Protein AF-A0A3P5XFM4-F1 (afdb_monomer_lite)

pLDDT: mean 78.13, std 12.98, range [46.56, 90.06]

Organism: NCBI:txid24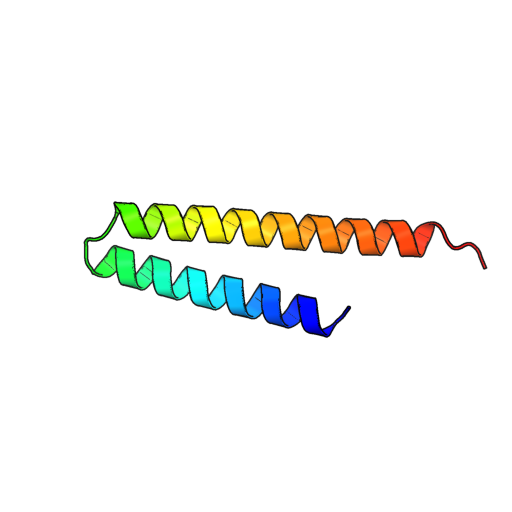83811

Secondary structure (DSSP, 8-state):
-HHHHHHHHHHHHHHHHHHHHHHHTT-HHHHHHHHHHHHHHHHHHHHHHHHHHHHHHS---

Foldseek 3Di:
DVVVLVVLVVLLVVLQVVLVVCVVVVVPVVSVVSVVVSVVSVVVSVVVVVVVVVVVVPDDD

Structure (mmCIF, N/CA/C/O backbone):
data_A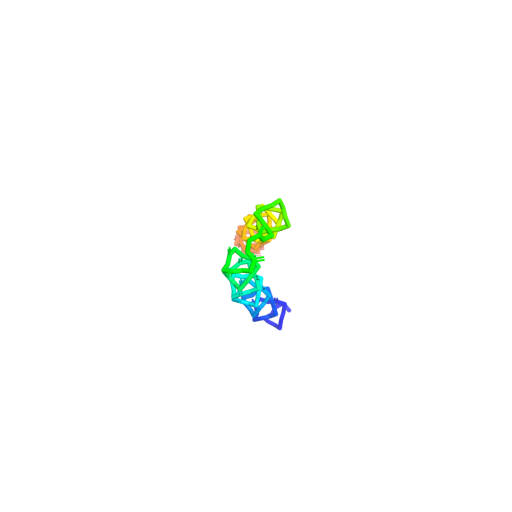F-A0A3P5XFM4-F1
#
_entry.id   AF-A0A3P5XFM4-F1
#
loop_
_atom_site.group_PDB
_atom_site.id
_atom_site.type_symbol
_atom_site.label_atom_id
_atom_site.label_alt_id
_atom_site.label_comp_id
_atom_site.l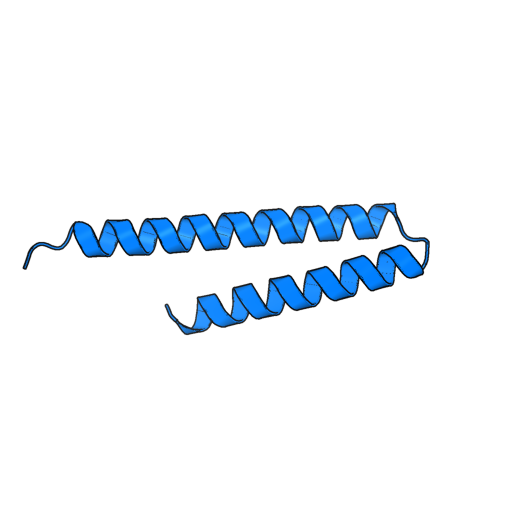abel_asym_id
_atom_site.label_entity_id
_atom_site.label_seq_id
_atom_site.pdbx_PDB_ins_code
_atom_site.Cartn_x
_atom_site.Cartn_y
_atom_site.Cartn_z
_atom_site.occupancy
_atom_site.B_iso_or_equiv
_atom_site.auth_seq_id
_atom_site.auth_comp_id
_atom_site.auth_asym_id
_atom_site.auth_atom_id
_atom_site.pdbx_PDB_model_num
ATOM 1 N N . MET A 1 1 ? -21.854 -4.074 9.466 1.00 48.41 1 MET A N 1
ATOM 2 C CA . MET A 1 1 ? -20.423 -3.774 9.708 1.00 48.41 1 MET A CA 1
ATOM 3 C C . MET A 1 1 ? -19.462 -4.859 9.205 1.00 48.41 1 MET A C 1
ATOM 5 O O . MET A 1 1 ? -18.477 -4.506 8.573 1.00 48.41 1 MET A O 1
ATOM 9 N N . MET A 1 2 ? -19.733 -6.160 9.407 1.00 48.69 2 MET A N 1
ATOM 10 C CA . MET A 1 2 ? -18.830 -7.239 8.951 1.00 48.69 2 MET A CA 1
ATOM 11 C C . MET A 1 2 ? -18.656 -7.326 7.420 1.00 48.69 2 MET A C 1
ATOM 13 O O . MET A 1 2 ? -17.528 -7.463 6.965 1.00 48.69 2 MET A O 1
ATOM 17 N N . LYS A 1 3 ? -19.718 -7.131 6.616 1.00 55.59 3 LYS A N 1
ATOM 18 C CA . LYS A 1 3 ? -19.629 -7.112 5.134 1.00 55.59 3 LYS A CA 1
ATOM 19 C C . LYS A 1 3 ? -18.624 -6.087 4.576 1.00 55.59 3 LYS A C 1
ATOM 21 O O . LYS A 1 3 ? -17.926 -6.398 3.621 1.00 55.59 3 LYS A O 1
ATOM 26 N N . SER A 1 4 ? -18.514 -4.904 5.192 1.00 64.62 4 SER A N 1
ATOM 27 C CA . SER A 1 4 ? -17.570 -3.855 4.760 1.00 64.62 4 SER A CA 1
ATOM 28 C C . SER A 1 4 ? -16.118 -4.307 4.888 1.00 64.62 4 SER A C 1
ATOM 30 O O . SER A 1 4 ? -15.319 -4.006 4.015 1.00 64.62 4 SER A O 1
ATOM 32 N N . LYS A 1 5 ? -15.779 -5.060 5.943 1.00 67.12 5 LYS A N 1
ATOM 33 C CA . LYS A 1 5 ? -14.394 -5.474 6.194 1.00 67.12 5 LYS A CA 1
ATOM 34 C C . LYS A 1 5 ? -13.873 -6.453 5.143 1.00 67.12 5 LYS A C 1
ATOM 36 O O . LYS A 1 5 ? -12.734 -6.328 4.716 1.00 67.12 5 LYS A O 1
ATOM 41 N N . TYR A 1 6 ? -14.702 -7.408 4.721 1.00 79.94 6 TYR A N 1
ATOM 42 C CA . TYR A 1 6 ? -14.319 -8.369 3.682 1.00 79.94 6 TYR A CA 1
ATOM 43 C C . TYR A 1 6 ? -14.170 -7.703 2.311 1.00 79.94 6 TYR A C 1
ATOM 45 O O . TYR A 1 6 ? -13.273 -8.065 1.557 1.00 79.94 6 TYR A O 1
ATOM 53 N N . ILE A 1 7 ? -15.006 -6.701 2.016 1.00 80.31 7 ILE A N 1
ATOM 54 C CA . ILE A 1 7 ? -14.892 -5.883 0.802 1.00 80.31 7 ILE A CA 1
ATOM 55 C C . ILE A 1 7 ? -13.593 -5.077 0.803 1.00 80.31 7 ILE A C 1
ATOM 57 O O . ILE A 1 7 ? -12.883 -5.113 -0.195 1.00 80.31 7 ILE A O 1
ATOM 61 N N . ASP A 1 8 ? -13.246 -4.428 1.918 1.00 76.06 8 ASP A N 1
ATOM 62 C CA . ASP A 1 8 ? -11.995 -3.667 2.033 1.00 76.06 8 ASP A CA 1
ATOM 63 C C . ASP A 1 8 ? -10.770 -4.581 1.813 1.00 76.06 8 ASP A C 1
ATOM 65 O O . ASP A 1 8 ? -9.857 -4.235 1.064 1.00 76.06 8 ASP A O 1
ATOM 69 N N . ILE A 1 9 ? -10.779 -5.792 2.386 1.00 82.31 9 ILE A N 1
ATOM 70 C CA . ILE A 1 9 ? -9.707 -6.789 2.207 1.00 82.31 9 ILE A CA 1
ATOM 71 C C . ILE A 1 9 ? -9.620 -7.275 0.754 1.00 82.31 9 ILE A C 1
ATOM 73 O O . ILE A 1 9 ? -8.526 -7.335 0.192 1.00 82.31 9 ILE A O 1
ATOM 77 N N . ALA A 1 10 ? -10.754 -7.593 0.123 1.00 85.75 10 ALA A N 1
ATOM 78 C CA . ALA A 1 10 ? -10.784 -7.992 -1.283 1.00 85.75 10 ALA A CA 1
ATOM 79 C C . ALA A 1 10 ? -10.242 -6.878 -2.194 1.00 85.75 10 ALA A C 1
ATOM 81 O O . ALA A 1 10 ? -9.494 -7.153 -3.130 1.00 85.75 10 ALA A O 1
ATOM 82 N N . PHE A 1 11 ? -10.554 -5.619 -1.878 1.00 85.19 11 PHE A N 1
ATOM 83 C CA . PHE A 1 11 ? -10.061 -4.458 -2.613 1.00 85.19 11 PHE A CA 1
ATOM 84 C C . PHE A 1 11 ? -8.544 -4.280 -2.490 1.00 85.19 11 PHE A C 1
ATOM 86 O O . PHE A 1 11 ? -7.885 -3.972 -3.481 1.00 85.19 11 PHE A O 1
ATOM 93 N N . ILE A 1 12 ? -7.982 -4.504 -1.298 1.00 85.31 12 ILE A N 1
ATOM 94 C CA . ILE A 1 12 ? -6.532 -4.449 -1.051 1.00 85.31 12 ILE A CA 1
ATOM 95 C C . ILE A 1 12 ? -5.802 -5.510 -1.886 1.00 85.31 12 ILE A C 1
ATOM 97 O O . ILE A 1 12 ? -4.822 -5.195 -2.562 1.00 85.31 12 ILE A O 1
ATOM 101 N N . ILE A 1 13 ? -6.303 -6.750 -1.894 1.00 86.62 13 ILE A N 1
ATOM 102 C CA . ILE A 1 13 ? -5.717 -7.848 -2.681 1.00 86.62 13 ILE A CA 1
ATOM 103 C C . ILE A 1 13 ? -5.810 -7.540 -4.181 1.00 86.62 13 ILE A C 1
ATOM 105 O O . ILE A 1 13 ? -4.827 -7.689 -4.908 1.00 86.62 13 ILE A O 1
ATOM 109 N N . PHE A 1 14 ? -6.969 -7.057 -4.640 1.00 88.69 14 PHE A N 1
ATOM 110 C CA . PHE A 1 14 ? -7.186 -6.713 -6.042 1.00 88.69 14 PHE A CA 1
ATOM 111 C C . PHE A 1 14 ? -6.274 -5.568 -6.502 1.00 88.69 14 PHE A C 1
ATOM 113 O O . PHE A 1 14 ? -5.617 -5.689 -7.535 1.00 88.69 14 PHE A O 1
ATOM 120 N N . MET A 1 15 ? -6.162 -4.487 -5.720 1.00 85.31 15 MET A N 1
ATOM 121 C CA . MET A 1 15 ? -5.246 -3.381 -6.023 1.00 85.31 15 MET A CA 1
ATOM 122 C C . MET A 1 15 ? -3.782 -3.822 -6.014 1.00 85.31 15 MET A C 1
ATOM 124 O O . MET A 1 15 ? -3.028 -3.396 -6.884 1.00 85.31 15 MET A O 1
ATOM 128 N N . GLY A 1 16 ? -3.375 -4.679 -5.072 1.00 85.06 16 GLY A N 1
ATOM 129 C CA . GLY A 1 16 ? -2.011 -5.211 -5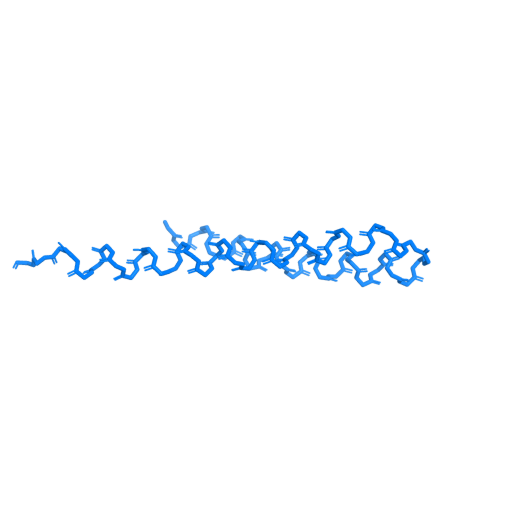.015 1.00 85.06 16 GLY A CA 1
ATOM 130 C C . GLY A 1 16 ? -1.647 -6.012 -6.267 1.00 85.06 16 GLY A C 1
ATOM 131 O O . GLY A 1 16 ? -0.601 -5.776 -6.870 1.00 85.06 16 GLY A O 1
ATOM 132 N N . TYR A 1 17 ? -2.545 -6.895 -6.714 1.00 86.75 17 TYR A N 1
ATOM 133 C CA . TYR A 1 17 ? -2.369 -7.638 -7.964 1.00 86.75 17 TYR A CA 1
ATOM 134 C C . TYR A 1 17 ? -2.328 -6.709 -9.185 1.00 86.75 17 TYR A C 1
ATOM 136 O O . TYR A 1 17 ? -1.470 -6.855 -10.055 1.00 86.75 17 TYR A O 1
ATOM 144 N N . PHE A 1 18 ? -3.220 -5.717 -9.241 1.00 86.50 18 PHE A N 1
ATOM 145 C CA . PHE A 1 18 ? -3.274 -4.773 -10.355 1.00 86.50 18 PHE A CA 1
ATOM 146 C C . PHE A 1 18 ? -2.024 -3.888 -10.426 1.00 86.50 18 PHE A C 1
ATOM 148 O O . PHE A 1 18 ? -1.504 -3.648 -11.515 1.00 86.50 18 PHE A O 1
ATOM 155 N N . ALA A 1 19 ? -1.505 -3.451 -9.275 1.00 85.38 19 ALA A N 1
ATOM 156 C CA . ALA A 1 19 ? -0.253 -2.710 -9.173 1.00 85.38 19 ALA A CA 1
ATOM 157 C C . ALA A 1 19 ? 0.935 -3.548 -9.658 1.00 85.38 19 ALA A C 1
ATOM 159 O O . ALA A 1 19 ? 1.728 -3.064 -10.462 1.00 85.38 19 ALA A O 1
ATOM 160 N N . TYR A 1 20 ? 1.021 -4.814 -9.231 1.00 84.56 20 TYR A N 1
ATOM 161 C CA . TYR A 1 20 ? 2.056 -5.743 -9.687 1.00 84.56 20 TYR A CA 1
ATOM 162 C C . TYR A 1 20 ? 1.993 -5.959 -11.202 1.00 84.56 20 TYR A C 1
ATOM 164 O O . TYR A 1 20 ? 2.998 -5.819 -11.895 1.00 84.56 20 TYR A O 1
ATOM 172 N N . ASN A 1 21 ? 0.799 -6.210 -11.742 1.00 87.62 21 ASN A N 1
ATOM 173 C CA . ASN A 1 21 ? 0.619 -6.394 -13.177 1.00 87.62 21 ASN A CA 1
ATOM 174 C C . ASN A 1 21 ? 0.971 -5.121 -13.968 1.00 87.62 21 ASN A C 1
ATOM 176 O O . ASN A 1 21 ? 1.592 -5.195 -15.021 1.00 87.62 21 ASN A O 1
ATOM 180 N N . ARG A 1 22 ? 0.624 -3.928 -13.469 1.00 86.75 22 ARG A N 1
ATOM 181 C CA . ARG A 1 22 ? 0.992 -2.655 -14.119 1.00 86.75 22 ARG A CA 1
ATOM 182 C C . ARG A 1 22 ? 2.489 -2.375 -14.053 1.00 86.75 22 ARG A C 1
ATOM 184 O O . ARG A 1 22 ? 3.031 -1.848 -15.018 1.00 86.75 22 ARG A O 1
ATOM 191 N N . PHE A 1 23 ? 3.148 -2.769 -12.966 1.00 84.50 23 PHE A N 1
ATOM 192 C CA . PHE A 1 23 ? 4.600 -2.690 -12.843 1.00 84.50 23 PHE A CA 1
ATOM 193 C C . PHE A 1 23 ? 5.304 -3.609 -13.853 1.00 84.50 23 PHE A C 1
ATOM 195 O O . PHE A 1 23 ? 6.249 -3.182 -14.500 1.00 84.50 23 PHE A O 1
ATOM 202 N N . MET A 1 24 ? 4.790 -4.827 -14.059 1.00 87.19 24 MET A N 1
ATOM 203 C CA . MET A 1 24 ? 5.305 -5.772 -15.066 1.00 87.19 24 MET A CA 1
ATOM 204 C C . MET A 1 24 ? 5.067 -5.321 -16.518 1.00 87.19 24 MET A C 1
ATOM 206 O O . MET A 1 24 ? 5.749 -5.795 -17.416 1.00 87.19 24 MET A O 1
ATOM 210 N N . ASN A 1 25 ? 4.114 -4.415 -16.755 1.00 90.06 25 ASN A N 1
ATOM 211 C CA . ASN A 1 25 ? 3.815 -3.848 -18.075 1.00 90.06 25 ASN A CA 1
ATOM 212 C C . ASN A 1 25 ? 4.509 -2.486 -18.312 1.00 90.06 25 ASN A C 1
ATOM 214 O O . ASN A 1 25 ? 3.999 -1.676 -19.085 1.00 90.06 25 ASN A O 1
ATOM 218 N N . ASP A 1 26 ? 5.604 -2.190 -17.596 1.00 87.12 26 ASP A N 1
ATOM 219 C CA . ASP A 1 26 ? 6.378 -0.934 -17.674 1.00 87.12 26 ASP A CA 1
ATOM 220 C C . ASP A 1 26 ? 5.568 0.355 -17.417 1.00 87.12 26 ASP A C 1
ATOM 222 O O . ASP A 1 26 ? 6.002 1.476 -17.693 1.00 87.12 26 ASP A O 1
ATOM 226 N N . GLN A 1 27 ? 4.377 0.240 -16.825 1.00 86.06 27 GLN A N 1
ATOM 227 C CA . GLN A 1 27 ? 3.527 1.378 -16.473 1.00 86.06 27 GLN A CA 1
ATOM 228 C C . GLN A 1 27 ? 3.773 1.822 -15.033 1.00 86.06 27 GLN A C 1
ATOM 230 O O . GLN A 1 27 ? 2.865 1.867 -14.195 1.00 86.06 27 GLN A O 1
ATOM 235 N N . THR A 1 28 ? 5.021 2.187 -14.750 1.00 81.31 28 THR A N 1
ATOM 236 C CA . THR A 1 28 ? 5.524 2.474 -13.400 1.00 81.31 28 THR A CA 1
ATOM 237 C C . THR A 1 28 ? 4.760 3.607 -12.713 1.00 81.31 28 THR A C 1
ATOM 239 O O . THR A 1 28 ? 4.440 3.504 -11.531 1.00 81.31 28 THR A O 1
ATOM 242 N N . GLY A 1 29 ? 4.380 4.658 -13.450 1.00 83.06 29 GLY A N 1
ATOM 243 C CA . GLY A 1 29 ? 3.609 5.778 -12.894 1.00 83.06 29 GLY A CA 1
ATOM 244 C C . GLY A 1 29 ? 2.225 5.362 -12.382 1.00 83.06 29 GLY A C 1
ATOM 245 O O . GLY A 1 29 ? 1.825 5.736 -11.281 1.00 83.06 29 GLY A O 1
ATOM 246 N N . ILE A 1 30 ? 1.516 4.520 -13.139 1.00 84.44 30 ILE A N 1
ATOM 247 C CA . ILE A 1 30 ? 0.200 3.999 -12.743 1.00 84.44 30 ILE A CA 1
ATOM 248 C C . ILE A 1 30 ? 0.349 2.988 -11.600 1.00 84.44 30 ILE A C 1
ATOM 250 O O . ILE A 1 30 ? -0.451 3.001 -10.666 1.00 84.44 30 ILE A O 1
ATOM 254 N N . ALA A 1 31 ? 1.387 2.148 -11.629 1.00 82.44 31 ALA A N 1
ATOM 255 C CA . ALA A 1 31 ? 1.661 1.194 -10.557 1.00 82.44 31 ALA A CA 1
ATOM 256 C C . 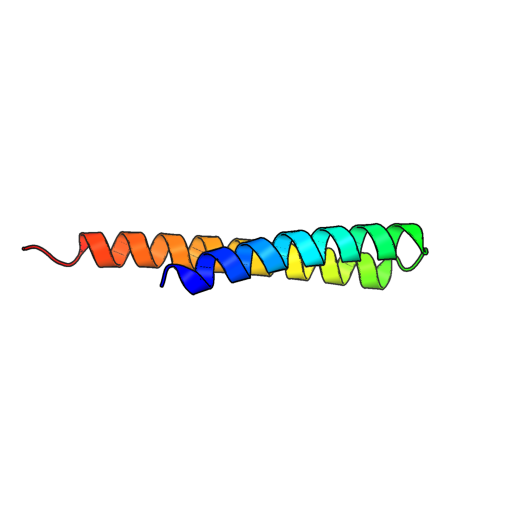ALA A 1 31 ? 1.863 1.896 -9.203 1.00 82.44 31 ALA A C 1
ATOM 258 O O . ALA A 1 31 ? 1.255 1.495 -8.211 1.00 82.44 31 ALA A O 1
ATOM 259 N N . ILE A 1 32 ? 2.636 2.988 -9.170 1.00 86.19 32 ILE A N 1
ATOM 260 C CA . ILE A 1 32 ? 2.860 3.786 -7.954 1.00 86.19 32 ILE A CA 1
ATOM 261 C C . ILE A 1 32 ? 1.541 4.362 -7.424 1.00 86.19 32 ILE A C 1
ATOM 263 O O . ILE A 1 32 ? 1.271 4.261 -6.227 1.00 86.19 32 ILE A O 1
ATOM 267 N N . LEU A 1 33 ? 0.685 4.905 -8.297 1.00 88.00 33 LEU A N 1
ATOM 268 C CA . LEU A 1 33 ? -0.631 5.416 -7.895 1.00 88.00 33 LEU A CA 1
ATOM 269 C C . LEU A 1 33 ? -1.492 4.329 -7.238 1.00 88.00 33 LEU A C 1
ATOM 271 O O . LEU A 1 33 ? -2.091 4.571 -6.190 1.00 88.00 33 LEU A O 1
ATOM 275 N N . PHE A 1 34 ? -1.517 3.118 -7.801 1.00 85.06 34 PHE A N 1
ATOM 276 C CA . PHE A 1 34 ? -2.255 1.998 -7.210 1.00 85.06 34 PHE A CA 1
ATOM 277 C C . PHE A 1 34 ? -1.680 1.548 -5.863 1.00 85.06 34 PHE A C 1
ATOM 279 O O . PHE A 1 34 ? -2.449 1.219 -4.960 1.00 85.06 34 PHE A O 1
ATOM 286 N N . VAL A 1 35 ? -0.357 1.576 -5.687 1.00 86.88 35 VAL A N 1
ATOM 287 C CA . VAL A 1 35 ? 0.276 1.275 -4.392 1.00 86.88 35 VAL A CA 1
ATOM 288 C C . VAL A 1 35 ? -0.124 2.305 -3.332 1.00 86.88 35 VAL A C 1
ATOM 290 O O . VAL A 1 35 ? -0.505 1.925 -2.224 1.00 86.88 35 VAL A O 1
ATOM 293 N N . VAL A 1 36 ? -0.102 3.599 -3.665 1.00 90.06 36 VAL A N 1
ATOM 294 C CA . VAL A 1 36 ? -0.511 4.672 -2.741 1.00 90.06 36 VAL A CA 1
ATOM 295 C C . VAL A 1 36 ? -1.992 4.548 -2.374 1.00 90.06 36 VAL A C 1
ATOM 297 O O . VAL A 1 36 ? -2.343 4.623 -1.196 1.00 90.06 36 VAL A O 1
ATOM 300 N N . LEU A 1 37 ? -2.861 4.286 -3.355 1.00 88.62 37 LEU A N 1
ATOM 301 C CA . LEU A 1 37 ? -4.285 4.039 -3.116 1.00 88.62 37 LEU A CA 1
ATOM 302 C C . LEU A 1 37 ? -4.508 2.826 -2.206 1.00 88.62 37 LEU A C 1
ATOM 304 O O . LEU A 1 37 ? -5.333 2.882 -1.293 1.00 88.62 37 LEU A O 1
ATOM 308 N N . CYS A 1 38 ? -3.739 1.754 -2.404 1.00 86.12 38 CYS A N 1
ATOM 309 C CA . CYS A 1 38 ? -3.797 0.565 -1.562 1.00 86.12 38 CYS A CA 1
ATOM 310 C C . CYS A 1 38 ? -3.422 0.892 -0.105 1.00 86.12 38 CYS A C 1
ATOM 312 O O . CYS A 1 38 ? -4.159 0.536 0.818 1.00 86.12 38 CYS A O 1
ATOM 314 N N . LEU A 1 39 ? -2.349 1.662 0.111 1.00 88.19 39 LEU A N 1
ATOM 315 C CA . LEU A 1 39 ? -1.939 2.128 1.442 1.00 88.19 39 LEU A CA 1
ATOM 316 C C . LEU A 1 39 ? -3.010 2.999 2.114 1.00 88.19 39 LEU A C 1
ATOM 318 O O . LEU A 1 39 ? -3.315 2.796 3.291 1.00 88.19 39 LEU A O 1
ATOM 322 N N . MET A 1 40 ? -3.630 3.928 1.380 1.00 89.56 40 MET A N 1
ATOM 323 C CA . MET A 1 40 ? -4.734 4.740 1.909 1.00 89.56 40 MET A CA 1
ATOM 324 C C . MET A 1 40 ? -5.937 3.883 2.320 1.00 89.56 40 MET A C 1
ATOM 326 O O . MET A 1 40 ? -6.569 4.150 3.349 1.00 89.56 40 MET A O 1
ATOM 330 N N . ASN A 1 41 ? -6.240 2.828 1.561 1.00 86.94 41 ASN A N 1
ATOM 331 C CA . ASN A 1 41 ? -7.337 1.917 1.876 1.00 86.94 41 ASN A CA 1
ATOM 332 C C . ASN A 1 41 ? -7.045 1.097 3.145 1.00 86.94 41 ASN A C 1
ATOM 334 O O . ASN A 1 41 ? -7.903 0.979 4.022 1.00 86.94 41 ASN A O 1
ATOM 338 N N . VAL A 1 42 ? -5.804 0.621 3.306 1.00 85.00 42 VAL A N 1
ATOM 339 C CA . VAL A 1 42 ? -5.339 -0.046 4.536 1.00 85.00 42 VAL A CA 1
ATOM 340 C C . VAL A 1 42 ? -5.446 0.889 5.744 1.00 85.00 42 VAL A C 1
ATOM 342 O O . VAL A 1 42 ? -5.971 0.494 6.787 1.00 85.00 42 VAL A O 1
ATOM 345 N N . LEU A 1 43 ? -5.006 2.144 5.617 1.00 87.75 43 LEU A N 1
ATOM 346 C CA . LEU A 1 43 ? -5.112 3.132 6.695 1.00 87.75 43 LEU A CA 1
ATOM 347 C C . LEU A 1 43 ? -6.569 3.395 7.084 1.00 87.75 43 LEU A C 1
ATOM 349 O O . LEU A 1 43 ? -6.904 3.385 8.269 1.00 87.75 43 LEU A O 1
ATOM 353 N N . THR A 1 44 ? -7.448 3.553 6.096 1.00 86.56 44 THR A N 1
ATOM 354 C CA . THR A 1 44 ? -8.888 3.749 6.315 1.00 86.56 44 THR A CA 1
ATOM 355 C C . THR A 1 44 ? -9.503 2.552 7.041 1.00 86.56 44 THR A C 1
ATOM 357 O O . THR A 1 44 ? -10.275 2.721 7.990 1.00 86.56 44 THR A O 1
ATOM 360 N N . PHE A 1 45 ? -9.115 1.333 6.661 1.00 83.06 45 PHE A N 1
ATOM 361 C CA . PHE A 1 45 ? -9.534 0.105 7.331 1.00 83.06 45 PHE A CA 1
ATOM 362 C C . PHE A 1 45 ? -9.061 0.043 8.792 1.00 83.06 45 PHE A C 1
ATOM 364 O O . PHE A 1 45 ? -9.845 -0.298 9.687 1.00 83.06 45 PHE A O 1
ATOM 371 N N . ILE A 1 46 ? -7.806 0.417 9.067 1.00 84.50 46 ILE A N 1
ATOM 372 C CA . ILE A 1 46 ? -7.262 0.490 10.431 1.00 84.50 46 ILE A CA 1
ATOM 373 C C . ILE A 1 46 ? -8.03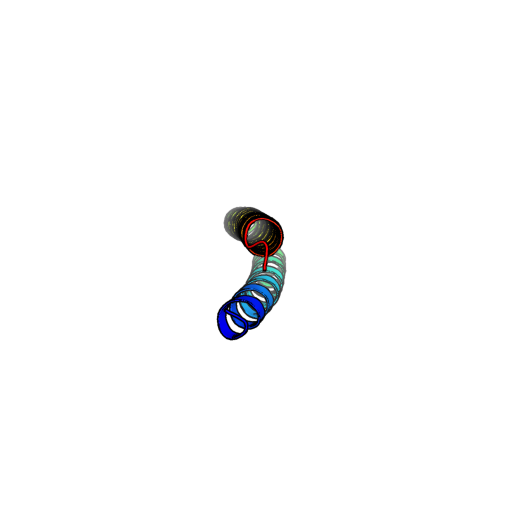2 1.530 11.250 1.00 84.50 46 ILE A C 1
ATOM 375 O O . ILE A 1 46 ? -8.460 1.226 12.363 1.00 84.50 46 ILE A O 1
ATOM 379 N N . MET A 1 47 ? -8.265 2.730 10.711 1.00 85.81 47 MET A N 1
ATOM 380 C CA . MET A 1 47 ? -9.016 3.788 11.395 1.00 85.81 47 MET A CA 1
ATOM 381 C C . MET A 1 47 ? -10.447 3.352 11.720 1.00 85.81 47 MET A C 1
ATOM 383 O O . MET A 1 47 ? -10.850 3.443 12.879 1.00 85.81 47 MET A O 1
ATOM 387 N N . LYS A 1 48 ? -11.180 2.786 10.751 1.00 81.56 48 LYS A N 1
ATOM 388 C CA . LYS A 1 48 ? -12.517 2.206 10.976 1.00 81.56 48 LYS A CA 1
ATOM 389 C C . LYS A 1 48 ? -12.495 1.116 12.048 1.00 81.56 48 LYS A C 1
ATOM 391 O O . LYS A 1 48 ? -13.382 1.055 12.895 1.00 81.56 48 LYS A O 1
ATOM 396 N N . THR A 1 49 ? -11.475 0.258 12.043 1.00 79.44 49 THR A N 1
ATOM 397 C CA . THR A 1 49 ? -11.338 -0.819 13.035 1.00 79.44 49 THR A CA 1
ATOM 398 C C . THR A 1 49 ? -11.028 -0.276 14.431 1.00 79.44 49 THR A C 1
ATOM 400 O O . THR A 1 49 ? -11.534 -0.812 15.417 1.00 79.44 49 THR A O 1
ATOM 403 N N . ARG A 1 50 ? -10.250 0.808 14.538 1.00 81.56 50 ARG A N 1
ATOM 404 C CA . ARG A 1 50 ? -9.991 1.496 15.812 1.00 81.56 50 ARG A CA 1
ATOM 405 C C . ARG A 1 50 ? -11.240 2.204 16.335 1.00 81.56 50 ARG A C 1
ATOM 407 O O . ARG A 1 50 ? -11.551 2.032 17.506 1.00 81.56 50 ARG A O 1
ATOM 414 N N . GLN A 1 51 ? -11.983 2.911 15.482 1.00 77.38 51 GLN A N 1
ATOM 415 C CA . GLN A 1 51 ? -13.246 3.565 15.854 1.00 77.38 51 GLN A CA 1
ATOM 416 C C . GLN A 1 51 ? -14.276 2.552 16.368 1.00 77.38 51 GLN A C 1
ATOM 418 O O . GLN A 1 51 ? -14.821 2.738 17.450 1.00 77.38 51 GLN A O 1
ATOM 423 N N . ALA A 1 52 ? -14.423 1.412 15.682 1.00 69.81 52 ALA A N 1
ATOM 424 C CA . ALA A 1 52 ? -15.260 0.300 16.138 1.00 69.81 52 ALA A CA 1
ATOM 425 C C . ALA A 1 52 ? -14.922 -0.160 17.567 1.00 69.81 52 ALA A C 1
ATOM 427 O O . ALA A 1 52 ? -15.799 -0.468 18.375 1.00 69.81 52 ALA A O 1
ATOM 428 N N . LYS A 1 53 ? -13.622 -0.223 17.879 1.00 64.75 53 LYS A N 1
ATOM 429 C CA . LYS A 1 53 ? -13.121 -0.666 19.183 1.00 64.75 53 LYS A CA 1
ATOM 430 C C . LYS A 1 53 ? -13.359 0.388 20.271 1.00 64.75 53 LYS A C 1
ATOM 432 O O . LYS A 1 53 ? -13.634 0.017 21.408 1.00 64.75 53 LYS A O 1
ATOM 437 N N . THR A 1 54 ? -13.288 1.675 19.927 1.00 65.44 54 THR A N 1
ATOM 438 C CA . THR A 1 54 ? -13.581 2.790 20.840 1.00 65.44 54 THR A CA 1
ATOM 439 C C . THR A 1 54 ? -15.074 2.882 21.161 1.00 65.44 54 THR A C 1
ATOM 441 O O . THR A 1 54 ? -15.423 2.989 22.332 1.00 65.44 54 THR A O 1
ATOM 444 N N . GLU A 1 55 ? -15.956 2.746 20.165 1.00 57.97 55 GLU A N 1
ATOM 445 C CA . GLU A 1 55 ? -17.416 2.768 20.371 1.00 57.97 55 GLU A CA 1
ATOM 446 C C . GLU A 1 55 ? -17.912 1.593 21.224 1.00 57.97 55 GLU A C 1
ATOM 448 O O . GLU A 1 55 ? -18.810 1.747 22.048 1.00 57.97 55 GLU A O 1
ATOM 453 N N . THR A 1 56 ? -17.286 0.420 21.095 1.00 57.34 56 THR A N 1
ATOM 454 C CA . THR A 1 56 ? -17.625 -0.742 21.935 1.00 57.34 56 THR A CA 1
ATOM 455 C C . THR A 1 56 ? -17.201 -0.534 23.397 1.00 57.34 56 THR A C 1
ATOM 457 O O . THR A 1 56 ? -17.798 -1.112 24.298 1.00 57.34 56 THR A O 1
ATOM 460 N N . LYS A 1 57 ? -16.194 0.311 23.662 1.00 54.25 57 LYS A N 1
ATOM 461 C CA . LYS A 1 57 ? -15.710 0.609 25.020 1.00 54.25 57 LYS A CA 1
ATOM 462 C C . LYS A 1 57 ? -16.511 1.726 25.714 1.00 54.25 57 LYS A C 1
ATOM 464 O O . LYS A 1 57 ? -16.412 1.851 26.929 1.00 54.25 57 LYS A O 1
ATOM 469 N N . SER A 1 58 ? -17.281 2.532 24.973 1.00 54.81 58 SER A N 1
ATOM 470 C CA . SER A 1 58 ? -18.043 3.674 25.511 1.00 54.81 58 SER A CA 1
ATOM 471 C C . SER A 1 58 ? -19.533 3.403 25.740 1.00 54.81 58 SER A C 1
ATOM 473 O O . SER A 1 58 ? -20.245 4.316 26.151 1.00 54.81 58 SER A O 1
ATOM 475 N N . LYS A 1 59 ? -20.024 2.187 25.474 1.00 46.56 59 LYS A N 1
ATOM 476 C CA . LYS A 1 59 ? -21.325 1.719 25.967 1.00 46.56 59 LYS A CA 1
ATOM 477 C C . LYS A 1 59 ? -21.084 0.943 27.268 1.00 46.56 59 LYS A C 1
ATOM 479 O O . LYS A 1 59 ? -20.823 -0.258 27.191 1.00 46.56 59 LYS A O 1
ATOM 484 N N . PRO A 1 60 ? -21.095 1.594 28.448 1.00 47.50 60 PRO A N 1
ATOM 485 C CA . PRO A 1 60 ? -21.293 0.850 29.679 1.00 47.50 60 PRO A CA 1
ATOM 486 C C . PRO A 1 60 ? -22.691 0.221 29.600 1.00 47.50 60 PRO A C 1
ATOM 488 O O . PRO A 1 60 ? -23.654 0.895 29.224 1.00 47.50 60 PRO A O 1
ATOM 491 N N . MET A 1 61 ? -22.762 -1.087 29.845 1.00 50.53 61 MET A N 1
ATOM 492 C CA . MET A 1 61 ? -24.002 -1.712 30.310 1.00 50.53 61 MET A CA 1
ATOM 493 C C . MET A 1 61 ? -24.407 -1.092 31.643 1.00 50.53 61 MET A C 1
ATOM 495 O O . MET A 1 61 ? -23.483 -0.758 32.422 1.00 50.53 61 MET A O 1
#

Radius of gyration: 15.57 Å; chains: 1; bounding box: 30×14×48 Å

Sequence (61 aa):
MMKSKYIDIAFIIFMGYFAYNRFMNDQTGIAILFVVLCLMNVLTFIMKTRQAKTETKSKPM